Protein AF-A0A9D5ZU09-F1 (afdb_monomer_lite)

Foldseek 3Di:
DEAFAALFPAAQQWDDDPPYIYHHLCPQPPLHDQNRCQSCVLCPVPHQQAPCSSVVSGDCVNCPPSNVVSCVVRCNCVVNDDD

Secondary structure (DSSP, 8-state):
-EEPP-TTT--SS-EEETTEEEPPSTTSTTTHHHHHHHHHHHHTTS---SHHHHHHHS-TTTS-HHHHHHHHHTTTTTTTS--

Sequence (83 aa):
ELLPPDINNSDIQFKIIGNSIKFGLEAVKGVGVDATESIISTRGTSPFISLEDFVTRLDSQKVNKKVLESLIKSGAFDLLIKT

pLDDT: mean 94.38, std 8.71, range [38.88, 98.06]

Structure (mmCIF, N/CA/C/O backbone):
data_AF-A0A9D5ZU09-F1
#
_entry.id   AF-A0A9D5ZU09-F1
#
loop_
_atom_site.group_PDB
_atom_site.id
_atom_site.type_symbol
_atom_site.label_atom_id
_atom_site.label_alt_id
_atom_site.label_comp_id
_atom_site.label_asym_id
_atom_site.label_entity_id
_atom_site.label_seq_id
_atom_site.pdbx_PDB_ins_code
_atom_site.Cartn_x
_atom_site.Cartn_y
_atom_site.Cartn_z
_atom_site.occupancy
_atom_site.B_iso_or_equiv
_atom_site.auth_seq_id
_atom_site.auth_comp_id
_atom_site.auth_asym_id
_atom_site.auth_atom_id
_atom_site.pdbx_PDB_model_num
ATOM 1 N N . GLU A 1 1 ? 10.155 -14.524 -10.185 1.00 92.44 1 GLU A N 1
ATOM 2 C CA . GLU A 1 1 ? 10.310 -13.962 -8.822 1.00 92.44 1 GLU A CA 1
ATOM 3 C C . GLU A 1 1 ? 8.970 -13.407 -8.348 1.00 92.44 1 GLU A C 1
ATOM 5 O O . GLU A 1 1 ? 8.151 -13.050 -9.194 1.00 92.44 1 GLU A O 1
ATOM 10 N N . LEU A 1 2 ? 8.719 -13.379 -7.038 1.00 95.75 2 LEU A N 1
ATOM 11 C CA . LEU A 1 2 ? 7.518 -12.775 -6.462 1.00 95.75 2 LEU A CA 1
ATOM 12 C C . LEU A 1 2 ? 7.876 -11.397 -5.898 1.00 95.75 2 LEU A C 1
ATOM 14 O O . LEU A 1 2 ? 8.600 -11.304 -4.912 1.00 95.75 2 LEU A O 1
ATOM 18 N N . LEU A 1 3 ? 7.394 -10.340 -6.546 1.00 96.62 3 LEU A N 1
ATOM 19 C CA . LEU A 1 3 ? 7.670 -8.958 -6.167 1.00 96.62 3 LEU A CA 1
ATOM 20 C C . LEU A 1 3 ? 6.705 -8.506 -5.062 1.00 96.62 3 LEU A C 1
ATOM 22 O O . LEU A 1 3 ? 5.510 -8.810 -5.163 1.00 96.62 3 LEU A O 1
ATOM 26 N N . PRO A 1 4 ? 7.180 -7.727 -4.072 1.00 96.31 4 PRO A N 1
ATOM 27 C CA . PRO A 1 4 ? 6.350 -7.229 -2.978 1.00 96.31 4 PRO A CA 1
ATOM 28 C C . PRO A 1 4 ? 5.214 -6.333 -3.492 1.00 96.31 4 PRO A C 1
ATOM 30 O O . PRO A 1 4 ? 5.300 -5.827 -4.627 1.00 96.31 4 PRO A O 1
ATOM 33 N N . PRO A 1 5 ? 4.160 -6.132 -2.676 1.00 97.44 5 PRO A N 1
ATOM 34 C CA . PRO A 1 5 ? 3.122 -5.163 -2.985 1.00 97.44 5 PRO A CA 1
ATOM 35 C C . PRO A 1 5 ? 3.727 -3.762 -3.105 1.00 97.44 5 PRO A C 1
ATOM 37 O O . PRO A 1 5 ? 4.814 -3.476 -2.618 1.00 97.44 5 PRO A O 1
ATOM 40 N N . ASP A 1 6 ? 3.008 -2.896 -3.795 1.00 97.25 6 ASP A N 1
ATOM 41 C CA . ASP A 1 6 ? 3.418 -1.539 -4.133 1.00 97.25 6 ASP A CA 1
ATOM 42 C C . ASP A 1 6 ? 2.158 -0.744 -4.468 1.00 97.25 6 ASP A C 1
ATOM 44 O O . ASP A 1 6 ? 1.444 -1.105 -5.407 1.00 97.25 6 ASP A O 1
ATOM 48 N N . ILE A 1 7 ? 1.888 0.328 -3.727 1.00 97.31 7 ILE A N 1
ATOM 49 C CA . ILE A 1 7 ? 0.700 1.171 -3.919 1.00 97.31 7 ILE A CA 1
ATOM 50 C C . ILE A 1 7 ? 0.574 1.743 -5.345 1.00 97.31 7 ILE A C 1
ATOM 52 O O . ILE A 1 7 ? -0.535 1.964 -5.835 1.00 97.31 7 ILE A O 1
ATOM 56 N N . ASN A 1 8 ? 1.692 1.950 -6.041 1.00 96.75 8 ASN A N 1
ATOM 57 C CA . ASN A 1 8 ? 1.738 2.558 -7.366 1.00 96.75 8 ASN A CA 1
ATOM 58 C C . ASN A 1 8 ? 1.753 1.522 -8.490 1.00 96.75 8 ASN A C 1
ATOM 60 O O . ASN A 1 8 ? 1.267 1.813 -9.580 1.00 96.75 8 ASN A O 1
ATOM 64 N N . ASN A 1 9 ? 2.264 0.314 -8.233 1.00 95.62 9 ASN A N 1
ATOM 65 C CA . ASN A 1 9 ? 2.460 -0.693 -9.280 1.00 95.62 9 ASN A CA 1
ATOM 66 C C . ASN A 1 9 ? 1.638 -1.976 -9.105 1.00 95.62 9 ASN A C 1
ATOM 68 O O . ASN A 1 9 ? 1.574 -2.770 -10.044 1.00 95.62 9 ASN A O 1
ATOM 72 N N . SER A 1 10 ? 1.005 -2.203 -7.957 1.00 97.12 10 SER A N 1
ATOM 73 C CA . SER A 1 10 ? 0.154 -3.379 -7.713 1.00 97.12 10 SER A CA 1
ATOM 74 C C . SER A 1 10 ? -1.289 -3.125 -8.133 1.00 97.12 10 SER A C 1
ATOM 76 O O . SER A 1 10 ? -1.763 -1.991 -8.068 1.00 97.12 10 SER A O 1
ATOM 78 N N . ASP A 1 11 ? -1.984 -4.179 -8.554 1.00 96.06 11 ASP A N 1
ATOM 79 C CA . ASP A 1 11 ? -3.427 -4.143 -8.825 1.00 96.06 11 ASP A CA 1
ATOM 80 C C . ASP A 1 11 ? -4.193 -4.881 -7.718 1.00 96.06 11 ASP A C 1
ATOM 82 O O . ASP A 1 11 ? -3.618 -5.191 -6.671 1.00 96.06 11 ASP A O 1
ATOM 86 N N . ILE A 1 12 ? -5.498 -5.117 -7.913 1.00 96.19 12 ILE A N 1
ATOM 87 C CA . ILE A 1 12 ? -6.337 -5.800 -6.917 1.00 96.19 12 ILE A CA 1
ATOM 88 C C . ILE A 1 12 ? -5.752 -7.185 -6.633 1.00 96.19 12 ILE A C 1
ATOM 90 O O . ILE A 1 12 ? -5.369 -7.503 -5.507 1.00 96.19 12 ILE A O 1
ATOM 94 N N . GLN A 1 13 ? -5.610 -7.963 -7.702 1.00 96.50 13 GLN A N 1
ATOM 95 C CA . GLN A 1 13 ? -5.085 -9.318 -7.689 1.00 96.50 13 GLN A CA 1
ATOM 96 C C . GLN A 1 13 ? -3.633 -9.351 -8.171 1.00 96.50 13 GLN A C 1
ATOM 98 O O . GLN A 1 13 ? -3.077 -8.359 -8.649 1.00 96.50 13 GLN A O 1
ATOM 103 N N . PHE A 1 14 ? -3.010 -10.521 -8.039 1.00 97.06 14 PHE A N 1
ATOM 104 C CA . PHE A 1 14 ? -1.683 -10.763 -8.588 1.00 97.06 14 PHE A CA 1
ATOM 105 C C . PHE A 1 14 ? -1.659 -10.516 -10.095 1.00 97.06 14 PHE A C 1
ATOM 107 O O . PHE A 1 14 ? -2.596 -10.874 -10.809 1.00 97.06 14 PHE A O 1
ATOM 114 N N . LYS A 1 15 ? -0.547 -9.968 -10.587 1.00 95.75 15 LYS A N 1
ATOM 115 C CA . LYS A 1 15 ? -0.340 -9.769 -12.024 1.00 95.75 15 LYS A CA 1
ATOM 116 C C . 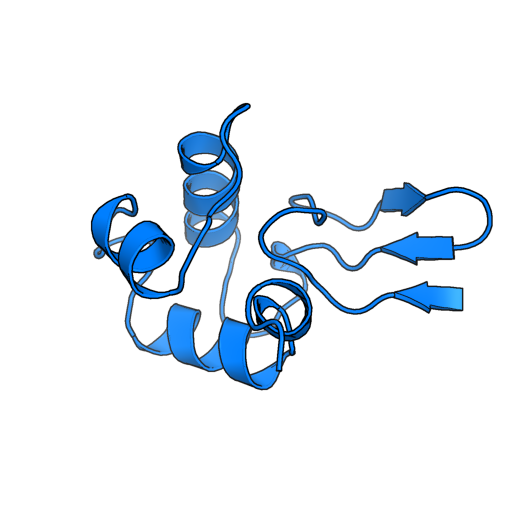LYS A 1 15 ? 1.054 -10.161 -12.468 1.00 95.75 15 LYS A C 1
ATOM 118 O O . LYS A 1 15 ? 2.008 -10.105 -11.693 1.00 95.75 15 LYS A O 1
ATOM 123 N N . ILE A 1 16 ? 1.172 -10.520 -13.738 1.00 96.44 16 ILE A N 1
ATOM 124 C CA . ILE A 1 16 ? 2.449 -10.844 -14.369 1.00 96.44 16 ILE A CA 1
ATOM 125 C C . ILE A 1 16 ? 3.118 -9.538 -14.819 1.00 96.44 16 ILE A C 1
ATOM 127 O O . ILE A 1 16 ? 2.499 -8.723 -15.500 1.00 96.44 16 ILE A O 1
ATOM 131 N N . ILE A 1 17 ? 4.383 -9.341 -14.441 1.00 93.00 17 ILE A N 1
ATOM 132 C CA . ILE A 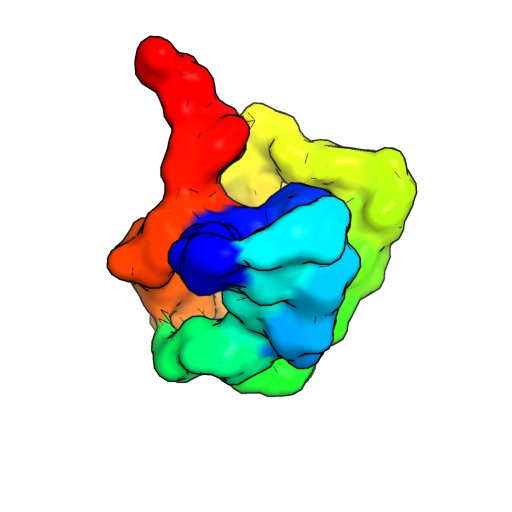1 17 ? 5.243 -8.243 -14.899 1.00 93.00 17 ILE A CA 1
ATOM 133 C C . ILE A 1 17 ? 6.544 -8.857 -15.421 1.00 93.00 17 ILE A C 1
ATOM 135 O O . ILE A 1 17 ? 7.403 -9.274 -14.641 1.00 93.00 17 ILE A O 1
ATOM 139 N N . GLY A 1 18 ? 6.678 -8.937 -16.748 1.00 94.00 18 GLY A N 1
ATOM 140 C CA . GLY A 1 18 ? 7.790 -9.638 -17.393 1.00 94.00 18 GLY A CA 1
ATOM 141 C C . GLY A 1 18 ? 7.830 -11.110 -16.971 1.00 94.00 18 GLY A C 1
ATOM 142 O O . GLY A 1 18 ? 6.858 -11.835 -17.161 1.00 94.00 18 GLY A O 1
ATOM 143 N N . ASN A 1 19 ? 8.930 -11.526 -16.338 1.00 96.38 19 ASN A N 1
ATOM 144 C CA . ASN A 1 19 ? 9.126 -12.889 -15.820 1.00 96.38 19 ASN A CA 1
ATOM 145 C C . ASN A 1 19 ? 8.837 -13.012 -14.308 1.00 96.38 19 ASN A C 1
ATOM 147 O O . ASN A 1 19 ? 9.240 -13.984 -13.658 1.00 96.38 19 ASN A O 1
ATOM 151 N N . SER A 1 20 ? 8.157 -12.021 -13.732 1.00 96.94 20 SER A N 1
ATOM 152 C CA . SER A 1 20 ? 7.850 -11.952 -12.305 1.00 96.94 20 SER A CA 1
ATOM 153 C C . SER A 1 20 ? 6.353 -11.814 -12.055 1.00 96.94 20 SER A C 1
ATOM 155 O O . SER A 1 20 ? 5.592 -11.390 -12.922 1.00 96.94 20 SER A O 1
ATOM 157 N N . ILE A 1 21 ? 5.929 -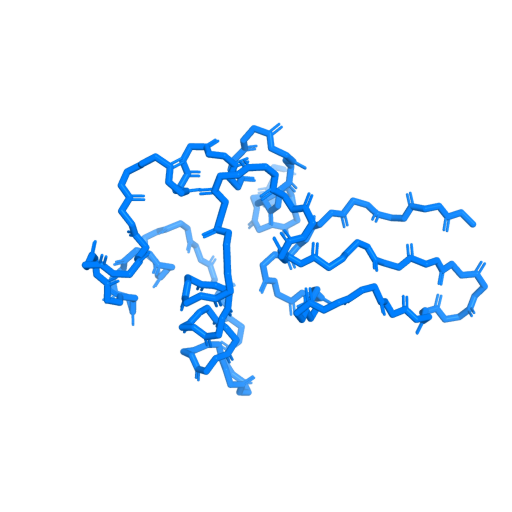12.172 -10.846 1.00 97.12 21 ILE A N 1
ATOM 158 C CA . ILE A 1 21 ? 4.560 -11.977 -10.367 1.00 97.12 21 ILE A CA 1
ATOM 159 C C . ILE A 1 21 ? 4.604 -10.834 -9.357 1.00 97.12 21 ILE A C 1
ATOM 161 O O . ILE A 1 21 ? 5.400 -10.870 -8.424 1.00 97.12 21 ILE A O 1
ATOM 165 N N . LYS A 1 22 ? 3.775 -9.811 -9.537 1.00 96.81 22 LYS A N 1
ATOM 166 C CA . LYS A 1 22 ? 3.602 -8.711 -8.585 1.00 96.81 22 LYS A CA 1
ATOM 167 C C . LYS A 1 22 ? 2.423 -9.022 -7.672 1.00 96.81 22 LYS A C 1
ATOM 169 O O . LYS A 1 22 ? 1.357 -9.399 -8.160 1.00 96.81 22 LYS A O 1
ATOM 174 N N . PHE A 1 23 ? 2.635 -8.876 -6.365 1.00 97.38 23 PHE A N 1
ATOM 175 C CA . PHE A 1 23 ? 1.588 -9.030 -5.358 1.00 97.38 23 PHE A CA 1
ATOM 176 C C . PHE A 1 23 ? 0.391 -8.117 -5.639 1.00 97.38 23 PHE A C 1
ATOM 178 O O . PHE A 1 23 ? 0.571 -6.945 -5.955 1.00 97.38 23 PHE A O 1
ATOM 185 N N . GLY A 1 24 ? -0.820 -8.655 -5.499 1.00 97.31 24 GLY A N 1
ATOM 186 C CA . GLY A 1 24 ? -2.035 -7.844 -5.444 1.00 97.31 24 GLY A CA 1
ATOM 187 C C . GLY A 1 24 ? -2.197 -7.194 -4.071 1.00 97.31 24 GLY A C 1
ATOM 188 O O . GLY A 1 24 ? -1.800 -7.779 -3.059 1.00 97.31 24 GLY A O 1
ATOM 189 N N . LEU A 1 25 ? -2.792 -6.004 -4.017 1.00 97.81 25 LEU A N 1
ATOM 190 C CA . LEU A 1 25 ? -3.044 -5.306 -2.750 1.00 97.81 25 LEU A CA 1
ATOM 191 C C . LEU A 1 25 ? -4.098 -6.026 -1.893 1.00 97.81 25 LEU A C 1
ATOM 193 O O . LEU A 1 25 ? -3.986 -6.015 -0.668 1.00 97.81 25 LEU A O 1
ATOM 197 N N . GLU A 1 26 ? -5.055 -6.726 -2.512 1.00 96.88 26 GLU A N 1
ATOM 198 C CA . GLU A 1 26 ? -6.079 -7.507 -1.800 1.00 96.88 26 GLU A CA 1
ATOM 199 C C . GLU A 1 26 ? -5.455 -8.652 -0.982 1.00 96.88 26 GLU A C 1
ATOM 201 O O . GLU A 1 26 ? -5.941 -9.006 0.092 1.00 96.88 26 GLU A O 1
ATOM 206 N N . ALA A 1 27 ? -4.330 -9.197 -1.457 1.00 96.69 27 ALA A N 1
ATOM 207 C CA . ALA A 1 27 ? -3.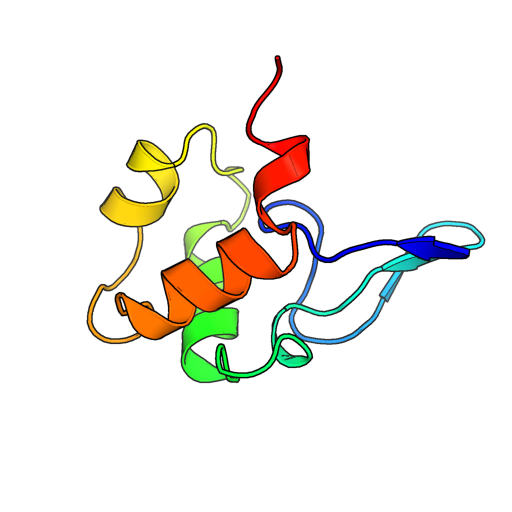611 -10.279 -0.792 1.00 96.69 27 ALA A CA 1
ATOM 208 C C . ALA A 1 27 ? -2.864 -9.822 0.477 1.00 96.69 27 ALA A C 1
ATOM 210 O O . ALA A 1 27 ? -2.372 -10.660 1.240 1.00 96.69 27 ALA A O 1
ATOM 211 N N . VAL A 1 28 ? -2.778 -8.512 0.738 1.00 97.62 28 VAL A N 1
ATOM 212 C CA . VAL A 1 28 ? -2.214 -7.983 1.982 1.00 97.62 28 VAL A CA 1
ATOM 213 C C . VAL A 1 28 ? -3.237 -8.140 3.108 1.00 97.62 28 VAL A C 1
ATOM 215 O O . VAL A 1 28 ? -4.322 -7.554 3.103 1.00 97.62 28 VAL A O 1
ATOM 218 N N . LYS A 1 29 ? -2.873 -8.926 4.127 1.00 96.88 29 LYS A N 1
ATOM 219 C CA . LYS A 1 29 ? -3.741 -9.212 5.275 1.00 96.88 29 LYS A CA 1
ATOM 220 C C . LYS A 1 29 ? -4.238 -7.919 5.933 1.00 96.88 29 LYS A C 1
ATOM 222 O O . LYS A 1 29 ? -3.455 -7.131 6.463 1.00 96.88 29 LYS A O 1
ATOM 227 N N . GLY A 1 30 ? -5.559 -7.757 5.976 1.00 95.00 30 GLY A N 1
ATOM 228 C CA . GLY A 1 30 ? -6.220 -6.626 6.631 1.00 95.00 30 GLY A CA 1
ATOM 229 C C . GLY A 1 30 ? -6.467 -5.406 5.741 1.00 95.00 30 GLY A C 1
ATOM 230 O O . GLY A 1 30 ? -6.970 -4.418 6.264 1.00 95.00 30 GLY A O 1
ATOM 231 N N . VAL A 1 31 ? -6.154 -5.467 4.440 1.00 96.50 31 VAL A N 1
ATOM 232 C CA . VAL A 1 31 ? -6.516 -4.417 3.469 1.00 96.50 31 VAL A CA 1
ATOM 233 C C . VAL A 1 31 ? -7.933 -4.644 2.941 1.00 96.50 31 VAL A C 1
ATOM 235 O O . VAL A 1 31 ? -8.792 -3.788 3.117 1.00 96.50 31 VAL A O 1
ATOM 238 N N . GLY A 1 32 ? -8.208 -5.828 2.386 1.00 94.88 32 GLY A N 1
ATOM 239 C CA . GLY A 1 32 ? -9.524 -6.167 1.836 1.00 94.88 32 GLY A CA 1
ATOM 240 C C . GLY A 1 32 ? -9.840 -5.462 0.511 1.00 94.88 32 GLY A C 1
ATOM 241 O O . GLY A 1 32 ? -9.091 -4.598 0.045 1.00 94.88 32 GLY A O 1
ATOM 242 N N . VAL A 1 33 ? -10.948 -5.862 -0.117 1.00 95.06 33 VAL A N 1
ATOM 243 C CA . VAL A 1 33 ? -11.315 -5.418 -1.471 1.00 95.06 33 VAL A CA 1
ATOM 244 C C . VAL A 1 33 ? -11.710 -3.939 -1.517 1.00 95.06 33 VAL A C 1
ATOM 246 O O . VAL A 1 33 ? -11.159 -3.204 -2.328 1.00 95.06 33 VAL A O 1
ATOM 249 N N . ASP A 1 34 ? -12.532 -3.461 -0.576 1.00 95.81 34 ASP A N 1
ATOM 250 C CA . ASP A 1 34 ? -13.030 -2.074 -0.566 1.00 95.81 34 ASP A CA 1
ATOM 251 C C . ASP A 1 34 ? -11.900 -1.036 -0.483 1.00 95.81 34 ASP A C 1
ATOM 253 O O . ASP A 1 34 ? -11.898 -0.024 -1.191 1.00 95.81 34 ASP A O 1
ATOM 257 N N . ALA A 1 35 ? -10.911 -1.287 0.380 1.00 97.31 35 ALA A N 1
ATOM 258 C CA . ALA A 1 35 ? -9.742 -0.426 0.500 1.00 97.31 35 ALA A CA 1
ATOM 259 C C . ALA A 1 35 ? -8.875 -0.490 -0.762 1.00 97.31 35 ALA A C 1
ATOM 261 O O . ALA A 1 35 ? -8.390 0.534 -1.238 1.00 97.31 35 ALA A O 1
ATOM 262 N N . THR A 1 36 ? -8.701 -1.690 -1.315 1.00 97.44 36 THR A N 1
ATOM 263 C CA . THR A 1 36 ? -7.902 -1.921 -2.520 1.00 97.44 36 THR A CA 1
ATOM 264 C C . THR A 1 36 ? -8.489 -1.203 -3.735 1.00 97.44 36 THR A C 1
ATOM 266 O O . THR A 1 36 ? -7.766 -0.499 -4.444 1.00 97.44 36 THR A O 1
ATOM 269 N N . GLU A 1 37 ? -9.799 -1.318 -3.948 1.00 97.19 37 GLU A N 1
ATOM 270 C CA . GLU A 1 37 ? -10.513 -0.602 -5.004 1.00 97.19 37 GLU A CA 1
ATOM 271 C C . GLU A 1 37 ? -10.397 0.908 -4.821 1.00 97.19 37 GLU A C 1
ATOM 273 O O . GLU A 1 37 ? -10.060 1.603 -5.778 1.00 97.19 37 GLU A O 1
ATOM 278 N N . SER A 1 38 ? -10.576 1.408 -3.590 1.00 97.56 38 SER A N 1
ATOM 279 C CA . SER A 1 38 ? -10.394 2.830 -3.282 1.00 97.56 38 SER A CA 1
ATOM 280 C C . SER A 1 38 ? -8.989 3.317 -3.639 1.00 97.56 38 SER A C 1
ATOM 282 O O . SER A 1 38 ? -8.844 4.397 -4.207 1.00 97.56 38 SER A O 1
ATOM 284 N N . ILE A 1 39 ? -7.951 2.536 -3.329 1.00 97.88 39 ILE A N 1
ATOM 285 C CA . ILE A 1 39 ? -6.558 2.886 -3.636 1.00 97.88 39 ILE A CA 1
ATOM 286 C C . ILE A 1 39 ? -6.344 2.972 -5.146 1.00 97.88 39 ILE A C 1
ATOM 288 O O . ILE A 1 39 ? -5.795 3.959 -5.634 1.00 97.88 39 ILE A O 1
ATOM 292 N N . ILE A 1 40 ? -6.804 1.972 -5.897 1.00 97.06 40 ILE A N 1
ATOM 293 C CA . ILE A 1 40 ? -6.611 1.912 -7.351 1.00 97.06 40 ILE A CA 1
ATOM 294 C C . ILE A 1 40 ? -7.422 3.000 -8.058 1.00 97.06 40 ILE A C 1
ATOM 296 O O . ILE A 1 40 ? -6.892 3.654 -8.960 1.00 97.06 40 ILE A O 1
ATOM 300 N N . SER A 1 41 ? -8.666 3.246 -7.631 1.00 97.12 41 SER A N 1
ATOM 301 C CA . SER A 1 41 ? -9.504 4.306 -8.196 1.00 97.12 41 SER A CA 1
ATOM 302 C C . SER A 1 41 ? -8.919 5.690 -7.937 1.00 97.12 41 SER A C 1
ATOM 304 O O . SER A 1 41 ? -8.877 6.516 -8.844 1.00 97.12 41 SER A O 1
ATOM 306 N N . THR A 1 42 ? -8.427 5.938 -6.719 1.00 97.44 42 THR A N 1
ATOM 307 C CA . THR A 1 42 ? -7.827 7.224 -6.344 1.00 97.44 42 THR A CA 1
ATOM 308 C C . THR A 1 42 ? -6.477 7.442 -7.023 1.00 97.44 42 THR A C 1
ATOM 310 O O . THR A 1 42 ? -6.167 8.573 -7.402 1.00 97.44 42 THR A O 1
ATOM 313 N N . ARG A 1 43 ? -5.675 6.382 -7.204 1.00 97.12 43 ARG A N 1
ATOM 314 C CA . ARG A 1 43 ? -4.436 6.426 -7.991 1.00 97.12 43 ARG A CA 1
ATOM 315 C C . ARG A 1 43 ? -4.738 6.827 -9.433 1.00 97.12 43 ARG A C 1
ATOM 317 O O . ARG A 1 43 ? -4.141 7.770 -9.942 1.00 97.12 43 ARG A O 1
ATOM 324 N N . GLY A 1 44 ? -5.666 6.131 -10.094 1.00 94.75 44 GLY A N 1
ATOM 325 C CA . GLY A 1 44 ? -5.976 6.360 -11.505 1.00 94.75 44 GLY A CA 1
ATOM 326 C C . GLY A 1 44 ? -4.701 6.394 -12.358 1.00 94.75 44 GLY A C 1
ATOM 327 O O . GLY A 1 44 ? -3.889 5.470 -12.311 1.00 94.75 44 GLY A O 1
ATOM 328 N N . THR A 1 45 ? -4.501 7.486 -13.097 1.00 93.75 45 THR A N 1
ATOM 329 C CA . THR A 1 45 ? -3.282 7.759 -13.883 1.00 93.75 45 THR A CA 1
ATOM 330 C C . THR A 1 45 ? -2.251 8.628 -13.152 1.00 93.75 45 THR A 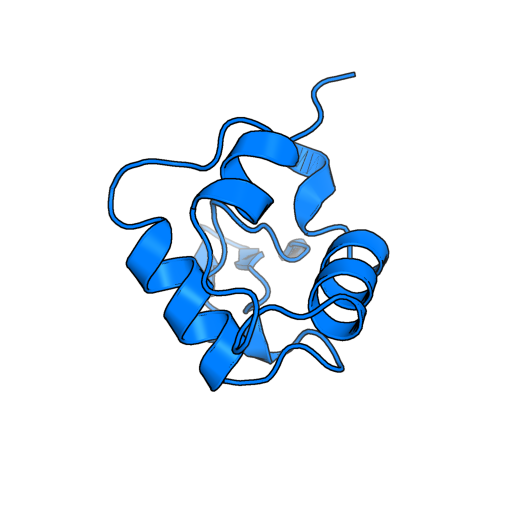C 1
ATOM 332 O O . THR A 1 45 ? -1.206 8.933 -13.722 1.00 93.75 45 THR A O 1
ATOM 335 N N . SER A 1 46 ? -2.525 9.037 -11.909 1.00 95.56 46 SER A N 1
ATOM 336 C CA . SER A 1 46 ? -1.677 9.913 -11.098 1.00 95.56 46 SER A CA 1
ATOM 337 C C . SER A 1 46 ? -1.080 9.129 -9.920 1.00 95.56 46 SER A C 1
ATOM 339 O O . SER A 1 46 ? -1.766 8.910 -8.917 1.00 95.56 46 SER A O 1
ATOM 341 N N . PRO A 1 47 ? 0.188 8.686 -10.014 1.00 96.31 47 PRO A N 1
ATOM 342 C CA . PRO A 1 47 ? 0.850 7.969 -8.929 1.00 96.31 47 PRO A CA 1
ATOM 343 C C . PRO A 1 47 ? 0.838 8.766 -7.625 1.00 96.31 47 PRO A C 1
ATOM 345 O O . PRO A 1 47 ? 0.850 9.997 -7.636 1.00 96.31 47 PRO A O 1
ATOM 348 N N . PHE A 1 48 ? 0.846 8.059 -6.502 1.00 96.94 48 PHE A N 1
ATOM 349 C CA . PHE A 1 48 ? 1.091 8.679 -5.209 1.00 96.94 48 PHE A CA 1
ATOM 350 C C . PHE A 1 48 ? 2.551 9.115 -5.123 1.00 96.94 48 PHE A C 1
ATOM 352 O O . PHE A 1 48 ? 3.440 8.344 -5.501 1.00 96.94 48 PHE A O 1
ATOM 359 N N . ILE A 1 49 ? 2.794 10.327 -4.622 1.00 95.50 49 ILE A N 1
ATOM 360 C CA . ILE A 1 49 ? 4.148 10.914 -4.552 1.00 95.50 49 ILE A CA 1
ATOM 361 C C . ILE A 1 49 ? 4.732 10.960 -3.137 1.00 95.50 49 ILE A C 1
ATOM 363 O O . ILE A 1 49 ? 5.936 11.136 -2.971 1.00 95.50 49 ILE A O 1
ATOM 367 N N . SER A 1 50 ? 3.895 10.807 -2.114 1.00 94.75 50 SER A N 1
ATOM 368 C CA . SER A 1 50 ? 4.304 10.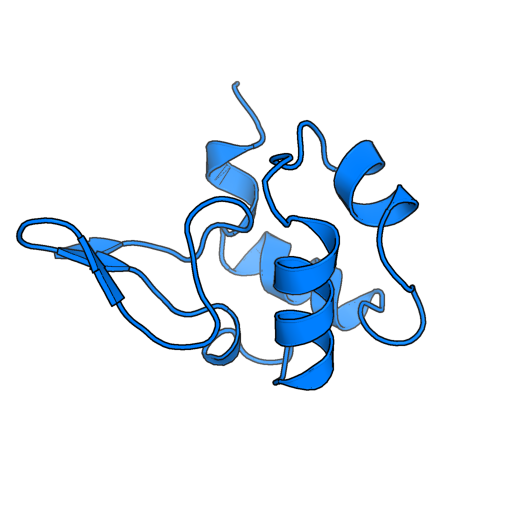769 -0.712 1.00 94.75 50 SER A CA 1
ATOM 369 C C . SER A 1 50 ? 3.246 10.067 0.139 1.00 94.75 50 SER A C 1
ATOM 371 O O . SER A 1 50 ? 2.123 9.825 -0.308 1.00 94.75 50 SER A O 1
ATOM 373 N N . LEU A 1 51 ? 3.598 9.733 1.384 1.00 93.94 51 LEU A N 1
ATOM 374 C CA . LEU A 1 51 ? 2.628 9.194 2.337 1.00 93.94 51 LEU A CA 1
ATOM 375 C C . LEU A 1 51 ? 1.508 10.206 2.626 1.00 93.94 51 LEU A C 1
ATOM 377 O O . LEU A 1 51 ? 0.356 9.811 2.762 1.00 93.94 51 LEU A O 1
ATOM 381 N N . GLU A 1 52 ? 1.839 11.500 2.677 1.00 94.50 52 GLU A N 1
ATOM 382 C CA . GLU A 1 52 ? 0.866 12.584 2.840 1.00 94.50 52 GLU A CA 1
ATOM 383 C C . GLU A 1 52 ? -0.100 12.655 1.650 1.00 94.50 52 GLU A C 1
ATOM 385 O O . GLU A 1 52 ? -1.313 12.689 1.844 1.00 94.50 52 GLU A O 1
ATOM 390 N N . ASP A 1 53 ? 0.414 12.588 0.419 1.00 96.06 53 ASP A N 1
ATOM 391 C CA . ASP A 1 53 ? -0.405 12.543 -0.798 1.00 96.06 53 ASP A CA 1
ATOM 392 C C . ASP A 1 53 ? -1.349 11.328 -0.792 1.00 96.06 53 ASP A C 1
ATOM 394 O O . ASP A 1 53 ? -2.537 11.441 -1.086 1.00 96.06 53 ASP A O 1
ATOM 398 N N . PHE A 1 54 ? -0.854 10.165 -0.361 1.00 96.31 54 PHE A N 1
ATOM 399 C CA . PHE A 1 54 ? -1.669 8.960 -0.219 1.00 96.31 54 PHE A CA 1
ATOM 400 C C . PHE A 1 54 ? -2.822 9.150 0.776 1.00 96.31 54 PHE A C 1
ATOM 402 O O . PHE A 1 54 ? -3.979 8.909 0.432 1.00 96.31 54 PHE A O 1
ATOM 409 N N . VAL A 1 55 ? -2.538 9.598 2.004 1.00 95.19 55 VAL A N 1
ATOM 410 C CA . VAL A 1 55 ? -3.576 9.713 3.046 1.00 95.19 55 VAL A CA 1
ATOM 411 C C . VAL A 1 55 ? -4.552 10.862 2.795 1.00 95.19 55 VAL A C 1
ATOM 413 O O . VAL A 1 55 ? -5.700 10.769 3.217 1.00 95.19 55 VAL A O 1
ATOM 416 N N . THR A 1 56 ? -4.131 11.928 2.107 1.00 95.94 56 THR A N 1
ATOM 417 C CA . THR A 1 56 ? -4.997 13.082 1.801 1.00 95.94 56 THR A CA 1
ATOM 418 C C . THR A 1 56 ? -5.946 12.819 0.636 1.00 95.94 56 THR A C 1
ATOM 420 O O . THR A 1 56 ? -7.048 13.366 0.614 1.00 95.94 56 THR A O 1
ATOM 423 N N . ARG A 1 57 ? -5.557 11.969 -0.322 1.00 97.12 57 ARG A N 1
ATOM 424 C CA . ARG A 1 57 ? -6.387 11.625 -1.488 1.00 97.12 57 ARG A CA 1
ATOM 425 C C . ARG A 1 57 ? -7.404 10.512 -1.222 1.00 97.12 57 ARG A C 1
ATOM 427 O O . ARG A 1 57 ? -8.323 10.335 -2.023 1.00 97.12 57 ARG A O 1
ATOM 434 N N . LEU A 1 58 ? -7.230 9.723 -0.162 1.00 95.69 58 LEU A N 1
ATOM 435 C CA . LEU A 1 58 ? -8.044 8.532 0.096 1.00 95.69 58 LEU A CA 1
ATOM 436 C C . LEU A 1 58 ? -9.207 8.781 1.053 1.00 95.69 58 LEU A C 1
ATOM 438 O O . LEU A 1 58 ? -9.131 9.572 1.990 1.00 95.69 58 LEU A O 1
ATOM 442 N N . ASP A 1 59 ? -10.279 8.019 0.845 1.00 91.75 59 ASP A N 1
ATOM 443 C CA . ASP A 1 59 ? -11.398 7.959 1.776 1.00 91.75 59 ASP A CA 1
ATOM 444 C C . ASP A 1 59 ? -10.985 7.191 3.042 1.00 91.75 59 ASP A C 1
ATOM 446 O O . ASP A 1 59 ? -10.838 5.966 3.036 1.00 91.75 59 ASP A O 1
ATOM 450 N N . SER A 1 60 ? -10.822 7.925 4.144 1.00 91.38 60 SER A N 1
ATOM 451 C CA . SER A 1 60 ? -10.433 7.378 5.451 1.00 91.38 60 SER A CA 1
ATOM 452 C C . SER A 1 60 ? -11.413 6.349 6.035 1.00 91.38 60 SER A C 1
ATOM 454 O O . SER A 1 60 ? -11.016 5.569 6.906 1.00 91.38 60 SER A O 1
ATOM 456 N N . GLN A 1 61 ? -12.667 6.299 5.562 1.00 94.06 61 GLN A N 1
ATOM 457 C CA . GLN A 1 61 ? -13.618 5.252 5.955 1.00 94.06 61 GLN A CA 1
ATOM 458 C C . GLN A 1 61 ? -13.252 3.901 5.332 1.00 94.06 61 GLN A C 1
ATOM 460 O O . GLN A 1 61 ? -13.404 2.863 5.977 1.00 94.06 61 GLN A O 1
ATOM 465 N N . LYS A 1 62 ? -12.721 3.914 4.104 1.00 95.31 62 LYS A N 1
ATOM 466 C CA . LYS A 1 62 ? -12.283 2.712 3.380 1.00 95.31 62 LYS A CA 1
ATOM 467 C C . LYS A 1 62 ? -10.847 2.341 3.734 1.00 95.31 62 LYS A C 1
ATOM 469 O O . LYS A 1 62 ? -10.550 1.183 4.011 1.00 95.31 62 LYS A O 1
ATOM 474 N N . VAL A 1 63 ? -9.960 3.332 3.780 1.00 97.38 63 VAL A N 1
ATOM 475 C CA . VAL A 1 63 ? -8.536 3.163 4.095 1.00 97.38 63 VAL A CA 1
ATOM 476 C C . VAL A 1 63 ? -8.261 3.726 5.485 1.00 97.38 63 VAL A C 1
ATOM 478 O O . VAL A 1 63 ? -7.739 4.824 5.663 1.00 97.38 63 VAL A O 1
ATOM 481 N N . ASN A 1 64 ? -8.651 2.959 6.501 1.00 96.00 64 ASN A N 1
ATOM 482 C CA . ASN A 1 64 ? -8.462 3.342 7.898 1.00 96.00 64 ASN A CA 1
ATOM 483 C C . ASN A 1 64 ? -7.025 3.066 8.395 1.00 96.00 64 ASN A C 1
ATOM 485 O O . ASN A 1 64 ? -6.196 2.463 7.710 1.00 96.00 64 ASN A O 1
ATOM 489 N N . LYS A 1 65 ? -6.737 3.448 9.647 1.00 96.00 65 LYS A N 1
ATOM 490 C CA . LYS A 1 65 ? -5.419 3.254 10.277 1.00 96.00 65 LYS A CA 1
ATOM 491 C C . LYS A 1 65 ? -4.909 1.805 10.218 1.00 96.00 65 LYS A C 1
ATOM 493 O O . LYS A 1 65 ? -3.718 1.601 10.009 1.00 96.00 65 LYS A O 1
ATOM 498 N N . LYS A 1 66 ? -5.777 0.799 10.387 1.00 96.81 66 LYS A N 1
ATOM 499 C CA . LYS A 1 66 ? -5.359 -0.615 10.353 1.00 96.81 66 LYS A CA 1
ATOM 500 C C . LYS A 1 66 ? -4.913 -1.026 8.952 1.00 96.81 66 LYS A C 1
ATOM 502 O O . LYS A 1 66 ? -3.887 -1.685 8.822 1.00 96.81 66 LYS A O 1
ATOM 507 N N . VAL A 1 67 ? -5.651 -0.599 7.927 1.00 97.81 67 VAL A N 1
ATOM 508 C CA . VAL A 1 67 ? -5.286 -0.820 6.520 1.00 97.81 67 VAL A CA 1
ATOM 509 C C . VAL A 1 67 ? -3.933 -0.174 6.222 1.00 97.81 67 VAL A C 1
ATOM 511 O O . VAL A 1 67 ? -3.046 -0.827 5.674 1.00 97.81 67 VAL A O 1
ATOM 514 N N . LEU A 1 68 ? -3.754 1.083 6.637 1.00 96.94 68 LEU A N 1
ATOM 515 C CA . LEU A 1 68 ? -2.506 1.816 6.440 1.00 96.94 68 LEU A CA 1
ATOM 516 C C . LEU A 1 68 ? -1.313 1.103 7.095 1.00 96.94 68 LEU A C 1
ATOM 518 O O . LEU A 1 68 ? -0.286 0.899 6.453 1.00 96.94 68 LEU A O 1
ATOM 522 N N . GLU A 1 69 ? -1.457 0.665 8.349 1.00 97.00 69 GLU A N 1
ATOM 523 C CA . GLU A 1 69 ? -0.418 -0.104 9.040 1.00 97.00 69 GLU A CA 1
ATOM 524 C C . GLU A 1 69 ? -0.094 -1.426 8.336 1.00 97.00 69 GLU A C 1
ATOM 526 O O . GLU A 1 69 ? 1.078 -1.796 8.264 1.00 97.00 69 GLU A O 1
ATOM 531 N N . SER A 1 70 ? -1.103 -2.139 7.826 1.00 98.06 70 SER A N 1
ATOM 532 C CA . SER A 1 70 ? -0.902 -3.376 7.065 1.00 98.06 70 SER A CA 1
ATOM 533 C C . SER A 1 70 ? -0.098 -3.135 5.789 1.00 98.06 70 SER A C 1
ATOM 535 O O . SER A 1 70 ? 0.850 -3.874 5.533 1.00 98.06 70 SER A O 1
ATOM 537 N N . LEU A 1 71 ? -0.430 -2.090 5.027 1.00 97.38 71 LEU A N 1
ATOM 538 C CA . LEU A 1 71 ? 0.281 -1.722 3.798 1.00 97.38 71 LEU A CA 1
ATOM 539 C C . LEU A 1 71 ? 1.736 -1.310 4.072 1.00 97.38 71 LEU A C 1
ATOM 541 O O . LEU A 1 71 ? 2.643 -1.710 3.344 1.00 97.38 71 LEU A O 1
ATOM 545 N N . ILE A 1 72 ? 1.979 -0.545 5.141 1.00 96.06 72 ILE A N 1
ATOM 546 C CA . ILE A 1 72 ? 3.339 -0.168 5.557 1.00 96.06 72 ILE A CA 1
ATOM 547 C C . ILE A 1 72 ? 4.137 -1.417 5.943 1.00 96.06 72 ILE A C 1
ATOM 549 O O . ILE A 1 72 ? 5.234 -1.630 5.436 1.00 96.06 72 ILE A O 1
ATOM 553 N N . LYS A 1 73 ? 3.577 -2.286 6.793 1.00 96.12 73 LYS A N 1
ATOM 554 C CA . LYS A 1 73 ? 4.252 -3.512 7.255 1.00 96.12 73 LYS A CA 1
ATOM 555 C C . LYS A 1 73 ? 4.505 -4.519 6.130 1.00 96.12 73 LYS A C 1
ATOM 557 O O . LYS A 1 73 ? 5.410 -5.335 6.258 1.00 96.12 73 LYS A O 1
ATOM 562 N N . SER A 1 74 ? 3.719 -4.486 5.053 1.00 96.75 74 SER A N 1
ATOM 563 C CA . SER A 1 74 ? 3.919 -5.349 3.885 1.00 96.75 74 SER A CA 1
ATOM 564 C C . SER A 1 74 ? 4.945 -4.814 2.882 1.00 96.75 74 SER A C 1
ATOM 566 O O . SER A 1 74 ? 5.138 -5.449 1.848 1.00 96.75 74 SER A O 1
ATOM 568 N N . GLY A 1 75 ? 5.543 -3.645 3.132 1.00 95.69 75 GLY A N 1
ATOM 569 C CA . GLY A 1 75 ? 6.486 -3.003 2.213 1.00 95.69 75 GLY A CA 1
ATOM 570 C C . GLY A 1 75 ? 5.827 -2.312 1.015 1.00 95.69 75 GLY A C 1
ATOM 571 O O . GLY A 1 75 ? 6.500 -1.964 0.049 1.00 95.69 75 GLY A O 1
ATOM 572 N N . ALA A 1 76 ? 4.508 -2.065 1.053 1.00 97.19 76 ALA A N 1
ATOM 573 C CA . ALA A 1 76 ? 3.792 -1.459 -0.078 1.00 97.19 76 ALA A CA 1
ATOM 574 C C . ALA A 1 76 ? 4.221 -0.009 -0.372 1.00 97.19 76 ALA A C 1
ATOM 576 O O . ALA A 1 76 ? 3.892 0.529 -1.430 1.00 97.19 76 ALA A O 1
ATOM 577 N N . PHE A 1 77 ? 4.947 0.612 0.560 1.00 96.44 77 PHE A N 1
ATOM 578 C CA . PHE A 1 77 ? 5.465 1.974 0.477 1.00 96.44 77 PHE A CA 1
ATOM 579 C C . PHE A 1 77 ? 6.983 2.039 0.242 1.00 96.44 77 PHE A C 1
ATOM 581 O O . PHE A 1 77 ? 7.515 3.139 0.103 1.00 96.44 77 PHE A O 1
ATOM 588 N N . ASP A 1 78 ? 7.685 0.905 0.152 1.00 94.88 78 ASP A N 1
ATOM 589 C CA . ASP A 1 78 ? 9.157 0.877 0.097 1.00 94.88 78 ASP A CA 1
ATOM 590 C C . ASP A 1 78 ? 9.712 1.587 -1.146 1.00 94.88 78 ASP A C 1
ATOM 592 O O . ASP A 1 78 ? 10.778 2.189 -1.105 1.00 94.88 78 ASP A O 1
ATOM 596 N N . LEU A 1 79 ? 8.963 1.572 -2.253 1.00 90.69 79 LEU A N 1
ATOM 597 C CA . LEU A 1 79 ? 9.328 2.264 -3.495 1.00 90.69 79 LEU A CA 1
ATOM 598 C C . LEU A 1 79 ? 8.874 3.732 -3.540 1.00 90.69 79 LEU A C 1
ATOM 600 O O . LEU A 1 79 ? 9.301 4.477 -4.423 1.00 90.69 79 LEU A O 1
ATOM 604 N N . LEU A 1 80 ? 8.014 4.153 -2.608 1.00 87.69 80 LEU A N 1
ATOM 605 C CA . LEU A 1 80 ? 7.566 5.541 -2.482 1.00 87.69 80 LEU A CA 1
ATOM 606 C C . LEU A 1 80 ? 8.608 6.394 -1.751 1.00 87.69 80 LEU A C 1
ATOM 608 O O . LEU A 1 80 ? 8.804 7.565 -2.072 1.00 87.69 80 LEU A O 1
ATOM 612 N N . ILE A 1 81 ? 9.280 5.798 -0.767 1.00 65.50 81 ILE A N 1
ATOM 613 C CA . ILE A 1 81 ? 10.295 6.454 0.049 1.00 65.50 81 ILE A CA 1
ATOM 614 C C . ILE A 1 81 ? 11.649 6.239 -0.632 1.00 65.50 81 ILE A C 1
ATOM 616 O O . ILE A 1 81 ? 12.328 5.246 -0.397 1.00 65.50 81 ILE A O 1
ATOM 620 N N . LYS A 1 82 ? 12.063 7.171 -1.494 1.00 50.50 82 LYS A N 1
ATOM 621 C CA . LYS A 1 82 ? 13.471 7.243 -1.906 1.00 50.50 82 LYS A CA 1
ATOM 622 C C . LYS A 1 82 ? 14.298 7.744 -0.718 1.00 50.50 82 LYS A C 1
ATOM 624 O O . LYS A 1 82 ? 14.313 8.946 -0.462 1.00 50.50 82 LYS A O 1
ATOM 629 N N . THR A 1 83 ? 14.938 6.833 0.009 1.00 38.88 83 THR A N 1
ATOM 630 C CA . THR A 1 83 ? 16.151 7.135 0.793 1.00 38.88 83 THR A CA 1
ATOM 631 C C . THR A 1 83 ? 17.373 7.205 -0.102 1.00 38.88 83 THR A C 1
ATOM 633 O O . THR A 1 83 ? 17.453 6.373 -1.035 1.00 38.88 83 THR A O 1
#

Radius of gyration: 11.8 Å; chains: 1; bounding box: 30×27×28 Å